Protein AF-A0A7R8WLL2-F1 (afdb_monomer)

pLDDT: mean 97.94, std 2.24, range [78.56, 98.88]

Radius of gyration: 14.66 Å; Cα contacts (8 Å, |Δi|>4): 89; chains: 1; bounding box: 32×27×41 Å

Sequence (102 aa):
MKFGTWRNLWIALAEAERELGLPISQEQIEELKSQKDNLNLEKAAEYEKKFRHDVMAHVHAYGDLAPSAKAIIHLGATSAFVGDNTDIIQMHQALGIIKRKL

Foldseek 3Di:
DQQLLLLVLQLVVLVVCVVVPDPRDPLLSVQSVVCSPVQPVVQLVVVCVVVVDNSVSSLVSSCVSRVVNSVSRQPPHDPCSSVVVSVVVVVVVVVVVVVVVD

Solvent-accessible surface area (backbone atoms only — not comparable to full-atom values): 5708 Å² total; per-residue (Å²): 114,70,70,50,43,35,42,52,51,42,49,52,48,48,53,50,42,31,75,74,67,46,100,56,56,69,66,31,54,49,42,46,61,76,40,43,86,69,67,56,64,69,54,21,51,56,34,20,72,71,67,75,34,62,64,62,9,46,51,52,37,48,22,72,74,20,67,85,26,39,85,55,63,60,61,97,60,56,68,58,64,46,50,52,53,43,50,52,52,50,50,54,54,50,51,57,53,51,63,75,73,108

Mean predicted aligned error: 2.16 Å

Structure (mmCIF, N/CA/C/O backbone):
data_AF-A0A7R8WLL2-F1
#
_entry.id   AF-A0A7R8WLL2-F1
#
loop_
_atom_site.group_PDB
_atom_site.id
_atom_site.type_symbol
_atom_site.label_atom_id
_atom_site.label_alt_id
_atom_site.label_comp_id
_atom_site.label_asym_id
_atom_site.label_entity_id
_atom_site.label_seq_id
_atom_site.pdbx_PDB_ins_code
_atom_site.Cartn_x
_atom_site.Cartn_y
_atom_site.Cartn_z
_atom_site.occupancy
_atom_site.B_iso_or_equiv
_atom_site.auth_seq_id
_atom_site.auth_comp_id
_atom_site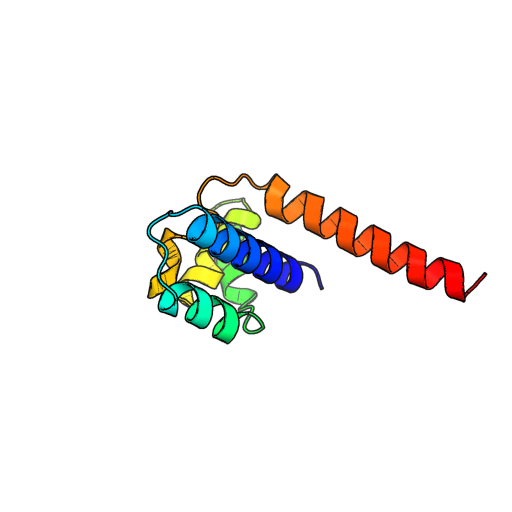.auth_asym_id
_atom_site.auth_atom_id
_atom_site.pdbx_PDB_model_num
ATOM 1 N N . MET A 1 1 ? 3.955 3.187 -11.500 1.00 78.56 1 MET A N 1
ATOM 2 C CA . MET A 1 1 ? 3.994 1.710 -11.614 1.00 78.56 1 MET A CA 1
ATOM 3 C C . MET A 1 1 ? 4.090 1.024 -10.252 1.00 78.56 1 MET A C 1
ATOM 5 O O . MET A 1 1 ? 3.085 0.454 -9.880 1.00 78.56 1 MET A O 1
ATOM 9 N N . LYS A 1 2 ? 5.181 1.111 -9.464 1.00 94.75 2 LYS A N 1
ATOM 10 C CA . LYS A 1 2 ? 5.287 0.417 -8.148 1.00 94.75 2 LYS A CA 1
ATOM 11 C C . LYS A 1 2 ? 4.289 0.914 -7.085 1.00 94.75 2 LYS A C 1
ATOM 13 O O . LYS A 1 2 ? 3.376 0.192 -6.710 1.00 94.75 2 LYS A O 1
ATOM 18 N N . PHE A 1 3 ? 4.413 2.166 -6.640 1.00 97.19 3 PHE A N 1
ATOM 19 C CA . PHE A 1 3 ? 3.625 2.677 -5.503 1.00 97.19 3 PHE A CA 1
ATOM 20 C C . PHE A 1 3 ? 2.127 2.852 -5.796 1.00 97.19 3 PHE A C 1
ATOM 22 O O . PHE A 1 3 ? 1.307 2.764 -4.889 1.00 97.19 3 PHE A O 1
ATOM 29 N N . GLY A 1 4 ? 1.753 3.026 -7.068 1.00 96.88 4 GLY A N 1
ATOM 30 C CA . GLY A 1 4 ? 0.348 2.952 -7.482 1.00 96.88 4 GLY A CA 1
ATOM 31 C C . GLY A 1 4 ? -0.235 1.546 -7.291 1.00 96.88 4 GLY A C 1
ATOM 32 O O . GLY A 1 4 ? -1.361 1.407 -6.823 1.00 96.88 4 GLY A O 1
ATOM 33 N N . THR A 1 5 ? 0.546 0.496 -7.573 1.00 98.31 5 THR A N 1
ATOM 34 C CA . THR A 1 5 ? 0.148 -0.890 -7.284 1.00 98.31 5 THR A CA 1
ATOM 35 C C . THR A 1 5 ? 0.060 -1.150 -5.783 1.00 98.31 5 THR A C 1
ATOM 37 O O . THR A 1 5 ? -0.887 -1.797 -5.356 1.00 98.31 5 THR A O 1
ATOM 40 N N . TRP A 1 6 ? 0.951 -0.582 -4.962 1.00 98.62 6 TRP A N 1
ATOM 41 C CA . TRP A 1 6 ? 0.843 -0.688 -3.497 1.00 98.62 6 TRP A CA 1
ATOM 42 C C . TRP A 1 6 ? -0.492 -0.146 -2.986 1.00 98.62 6 TRP A C 1
ATOM 44 O O . TRP A 1 6 ? -1.170 -0.802 -2.203 1.00 98.62 6 TRP A O 1
ATOM 54 N N . ARG A 1 7 ? -0.918 1.015 -3.496 1.00 98.44 7 ARG A N 1
ATOM 55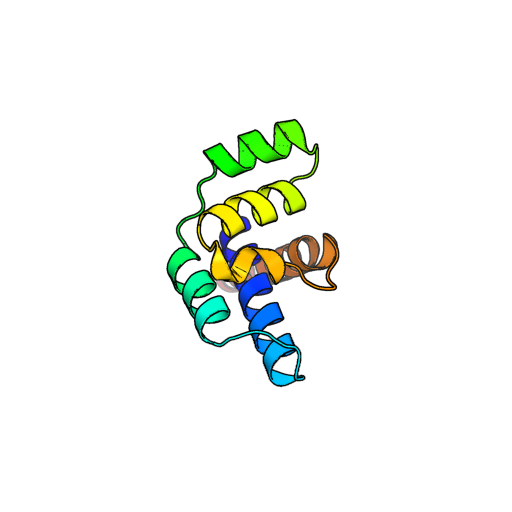 C CA . ARG A 1 7 ? -2.219 1.596 -3.145 1.00 98.44 7 ARG A CA 1
ATOM 56 C C . ARG A 1 7 ? -3.394 0.762 -3.638 1.00 98.44 7 ARG A C 1
ATOM 58 O O . ARG A 1 7 ? -4.343 0.593 -2.885 1.00 98.44 7 ARG A O 1
ATOM 65 N N . ASN A 1 8 ? -3.307 0.167 -4.831 1.00 98.56 8 ASN A N 1
ATOM 66 C CA . ASN A 1 8 ? -4.303 -0.817 -5.276 1.00 98.56 8 ASN A CA 1
ATOM 67 C C . ASN A 1 8 ? -4.416 -1.999 -4.311 1.00 98.56 8 ASN A C 1
ATOM 69 O O . ASN A 1 8 ? -5.523 -2.401 -3.978 1.00 98.56 8 ASN A O 1
ATOM 73 N N . LEU A 1 9 ? -3.281 -2.540 -3.864 1.00 98.81 9 LEU A N 1
ATOM 74 C CA . LEU A 1 9 ? -3.247 -3.677 -2.947 1.00 98.81 9 LEU A CA 1
ATOM 75 C C . LEU A 1 9 ? -3.809 -3.312 -1.570 1.00 98.81 9 LEU A C 1
ATOM 77 O O . LEU A 1 9 ? -4.573 -4.090 -1.014 1.00 98.81 9 LEU A O 1
ATOM 81 N N . TRP A 1 10 ? -3.498 -2.129 -1.032 1.00 98.81 10 TRP A N 1
ATOM 82 C CA . TRP A 1 10 ? -4.094 -1.666 0.227 1.00 98.81 10 TRP A CA 1
ATOM 83 C C . TRP A 1 10 ? -5.597 -1.401 0.123 1.00 98.81 10 TRP A C 1
ATOM 85 O O . TRP A 1 10 ? -6.318 -1.718 1.062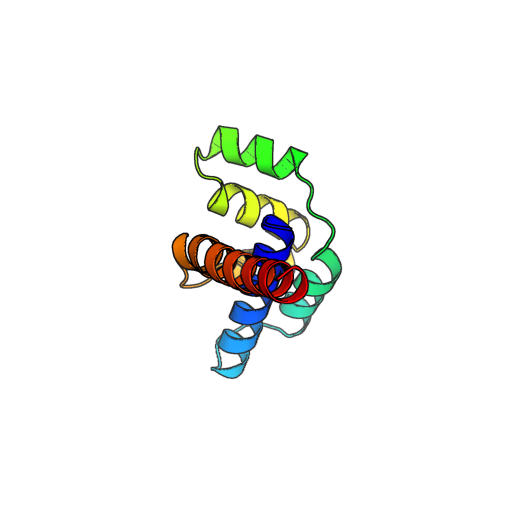 1.00 98.81 10 TRP A O 1
ATOM 95 N N . ILE A 1 11 ? -6.079 -0.861 -1.001 1.00 98.88 11 ILE A N 1
ATOM 96 C CA . ILE A 1 11 ? -7.522 -0.715 -1.248 1.00 98.88 11 ILE A CA 1
ATOM 97 C C . ILE A 1 11 ? -8.184 -2.095 -1.292 1.00 98.88 11 ILE A C 1
ATOM 99 O O . ILE A 1 11 ? -9.163 -2.310 -0.588 1.00 98.88 11 ILE A O 1
ATOM 103 N N . ALA A 1 12 ? -7.616 -3.039 -2.051 1.00 98.88 12 ALA A N 1
ATOM 104 C CA . ALA A 1 12 ? -8.142 -4.400 -2.151 1.00 98.88 12 ALA A CA 1
ATOM 105 C C . ALA A 1 12 ? -8.140 -5.127 -0.795 1.00 98.88 12 ALA A C 1
ATOM 107 O O . ALA A 1 12 ? -9.084 -5.848 -0.485 1.00 98.88 12 ALA A O 1
ATOM 108 N N . LEU A 1 13 ? -7.107 -4.911 0.028 1.00 98.88 13 LEU A N 1
ATOM 109 C CA . LEU A 1 13 ? -7.049 -5.420 1.398 1.00 98.88 13 LEU A CA 1
ATOM 110 C C . LEU A 1 13 ? -8.200 -4.859 2.237 1.00 98.88 13 LEU A C 1
ATOM 112 O O . LEU A 1 13 ? -8.961 -5.636 2.796 1.00 98.88 13 LEU A O 1
ATOM 116 N N . ALA A 1 14 ? -8.370 -3.534 2.261 1.00 98.88 14 ALA A N 1
ATOM 117 C CA . ALA A 1 14 ? -9.430 -2.886 3.030 1.00 98.88 14 ALA A CA 1
ATOM 118 C C . ALA A 1 14 ? -10.840 -3.308 2.572 1.00 98.88 14 ALA A C 1
ATOM 120 O O . ALA A 1 14 ? -11.733 -3.496 3.397 1.00 98.88 14 ALA A O 1
ATOM 121 N N . GLU A 1 15 ? -11.047 -3.480 1.262 1.00 98.88 15 GLU A N 1
ATOM 122 C CA . GLU A 1 15 ? -12.299 -3.995 0.696 1.00 98.88 15 GLU A CA 1
ATOM 123 C C . GLU A 1 15 ? -12.585 -5.428 1.160 1.00 98.88 15 GLU A C 1
ATOM 125 O O . GLU A 1 15 ? -13.688 -5.699 1.638 1.00 98.88 15 GLU A O 1
ATOM 130 N N . ALA A 1 16 ? -11.593 -6.319 1.083 1.00 98.88 16 ALA A N 1
ATOM 131 C CA . ALA A 1 16 ? -11.730 -7.710 1.511 1.00 98.88 16 ALA A CA 1
ATOM 132 C C . ALA A 1 16 ? -11.926 -7.834 3.031 1.00 98.88 16 ALA A C 1
ATOM 134 O O . ALA A 1 16 ? -12.780 -8.581 3.499 1.00 98.88 16 ALA A O 1
ATOM 135 N N . GLU A 1 17 ? -11.172 -7.074 3.822 1.00 98.88 17 GLU A N 1
ATOM 136 C CA . GLU A 1 17 ? -11.306 -7.028 5.278 1.00 98.88 17 GLU A CA 1
ATOM 137 C C . GLU A 1 17 ? -12.700 -6.555 5.708 1.00 98.88 17 GLU A C 1
ATOM 139 O O . GLU A 1 17 ? -13.299 -7.134 6.618 1.00 98.88 17 GLU A O 1
ATOM 144 N N . ARG A 1 18 ? -13.253 -5.548 5.020 1.00 98.69 18 ARG A N 1
ATOM 145 C CA . ARG A 1 18 ? -14.635 -5.105 5.228 1.00 98.69 18 ARG A CA 1
ATOM 146 C C . ARG A 1 18 ? -15.647 -6.188 4.861 1.00 98.69 18 ARG A C 1
ATOM 148 O O . ARG A 1 18 ? -16.594 -6.395 5.616 1.00 98.69 18 ARG A O 1
ATOM 155 N N . GLU A 1 19 ? -15.472 -6.862 3.723 1.00 98.75 19 GLU A N 1
ATOM 156 C CA . GLU A 1 19 ? -16.337 -7.977 3.302 1.00 98.75 19 GLU A CA 1
ATOM 157 C C . GLU A 1 19 ? -16.353 -9.103 4.350 1.00 98.75 19 GLU A C 1
ATOM 159 O O . GLU A 1 19 ? -17.399 -9.692 4.620 1.00 98.75 19 GLU A O 1
ATOM 164 N N . LEU A 1 20 ? -15.218 -9.334 5.014 1.00 98.69 20 LEU A N 1
ATOM 165 C CA . LEU A 1 20 ? -15.063 -10.300 6.104 1.00 98.69 20 LEU A CA 1
ATOM 166 C C . LEU A 1 20 ? -15.541 -9.787 7.478 1.00 98.69 20 LEU A C 1
ATOM 168 O O . LEU A 1 20 ? -15.468 -10.523 8.463 1.00 98.69 20 LEU A O 1
ATOM 172 N N . GLY A 1 21 ? -16.059 -8.557 7.561 1.00 98.44 21 GLY A N 1
ATOM 173 C CA . GLY A 1 21 ? -16.707 -8.010 8.755 1.00 98.44 21 GLY A CA 1
ATOM 174 C C . GLY A 1 21 ? -15.811 -7.194 9.690 1.00 98.44 21 GLY A C 1
ATOM 175 O O . GLY A 1 21 ? -16.240 -6.883 10.804 1.00 98.44 21 GLY A O 1
ATOM 176 N N . LEU A 1 22 ? -14.592 -6.819 9.279 1.00 98.62 22 LEU A N 1
ATOM 177 C CA . LEU A 1 22 ? -13.793 -5.857 10.044 1.00 98.62 22 LEU A CA 1
ATOM 178 C C . LEU A 1 22 ? -14.430 -4.454 10.004 1.00 98.62 22 LEU A C 1
ATOM 180 O O . LEU A 1 22 ? -15.100 -4.110 9.027 1.00 98.62 22 LEU A O 1
ATOM 184 N N . PRO A 1 23 ? -14.241 -3.629 11.056 1.00 98.19 23 PRO A N 1
ATOM 185 C CA . PRO A 1 23 ? -14.879 -2.318 11.195 1.00 98.19 23 PRO A CA 1
ATOM 186 C C . PRO A 1 23 ? -14.224 -1.263 10.289 1.00 98.19 23 PRO A C 1
ATOM 188 O O . PRO A 1 23 ? -13.608 -0.307 10.754 1.00 98.19 23 PRO A O 1
ATOM 191 N N . ILE A 1 24 ? -14.363 -1.455 8.981 1.00 98.75 24 ILE A N 1
ATOM 192 C CA . ILE A 1 24 ? -13.884 -0.575 7.920 1.00 98.75 24 ILE A CA 1
ATOM 193 C C . ILE A 1 24 ? -15.103 0.048 7.245 1.00 98.75 24 ILE A C 1
ATOM 195 O O . ILE A 1 24 ? -15.988 -0.656 6.752 1.00 98.75 24 ILE A O 1
ATOM 199 N N . SER A 1 25 ? -15.169 1.376 7.228 1.00 98.62 25 SER A N 1
ATOM 200 C CA . SER A 1 25 ? -16.294 2.091 6.631 1.00 98.62 25 SER A CA 1
ATOM 201 C C . SER A 1 25 ? -16.147 2.203 5.109 1.00 98.62 25 SER A C 1
ATOM 203 O O . SER A 1 25 ? -15.044 2.145 4.557 1.00 98.62 25 SER A O 1
ATOM 205 N N . GLN A 1 26 ? -17.269 2.377 4.403 1.00 98.50 26 GLN A N 1
ATOM 206 C CA . GLN A 1 26 ? -17.233 2.628 2.959 1.00 98.50 26 GLN A CA 1
ATOM 207 C C . GLN A 1 26 ? -16.512 3.947 2.658 1.00 98.50 26 GLN A C 1
ATOM 209 O O . GLN A 1 26 ? -15.767 4.029 1.687 1.00 98.50 26 GLN A O 1
ATOM 214 N N . GLU A 1 27 ? -16.702 4.959 3.502 1.00 98.56 27 GLU A N 1
ATOM 215 C CA . GLU A 1 27 ? -16.096 6.283 3.364 1.00 98.56 27 GLU A CA 1
ATOM 216 C C . GLU A 1 27 ? -14.568 6.211 3.433 1.00 98.56 27 GLU A C 1
ATOM 218 O O . GLU A 1 27 ? -13.902 6.847 2.621 1.00 98.56 27 GLU A O 1
ATOM 223 N N . GLN A 1 28 ? -14.009 5.386 4.328 1.00 98.75 28 GLN A N 1
ATOM 224 C CA . GLN A 1 28 ? -12.561 5.162 4.397 1.00 98.75 28 GLN A CA 1
ATOM 225 C C . GLN A 1 28 ? -12.025 4.569 3.085 1.00 98.75 28 GLN A C 1
ATOM 227 O O . GLN A 1 28 ? -11.022 5.041 2.551 1.00 98.75 28 GLN A O 1
ATOM 232 N N . ILE A 1 29 ? -12.708 3.563 2.529 1.00 98.81 29 ILE A N 1
ATOM 233 C CA . ILE A 1 29 ? -12.315 2.934 1.257 1.00 98.81 29 ILE A CA 1
ATOM 234 C C . ILE A 1 29 ? -12.414 3.932 0.093 1.00 98.81 29 ILE A C 1
ATOM 236 O O . ILE A 1 29 ? -11.512 3.993 -0.745 1.00 98.81 29 ILE A O 1
ATOM 240 N N . GLU A 1 30 ? -13.481 4.729 0.033 1.00 98.75 30 GLU A N 1
ATOM 241 C CA . GLU A 1 30 ? -13.651 5.733 -1.022 1.00 98.75 30 GLU A CA 1
ATOM 242 C C . GLU A 1 30 ? -12.624 6.868 -0.911 1.00 98.75 30 GLU A C 1
AT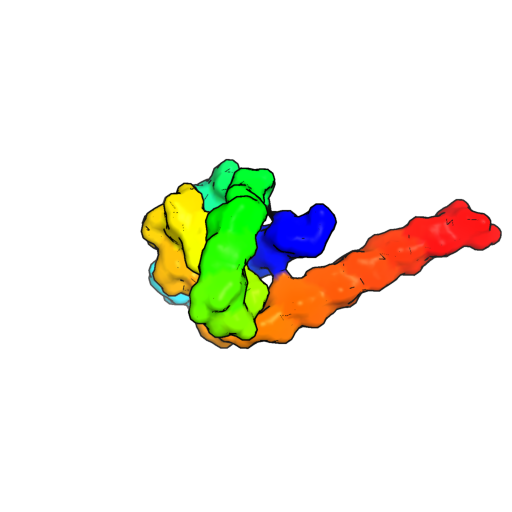OM 244 O O . GLU A 1 30 ? -12.093 7.318 -1.929 1.00 98.75 30 GLU A O 1
ATOM 249 N N . GLU A 1 31 ? -12.252 7.279 0.305 1.00 98.62 31 GLU A N 1
ATOM 250 C CA . GLU A 1 31 ? -11.165 8.237 0.519 1.00 98.62 31 GLU 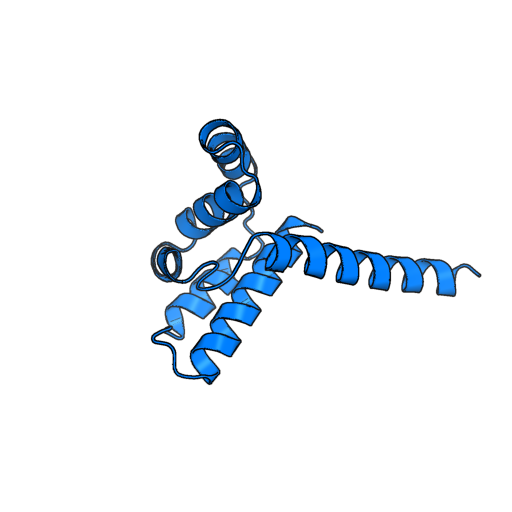A CA 1
ATOM 251 C C . GLU A 1 31 ? -9.837 7.692 -0.028 1.00 98.62 31 GLU A C 1
ATOM 253 O O . GLU A 1 31 ? -9.170 8.381 -0.808 1.00 98.62 31 GLU A O 1
ATOM 258 N N . LEU A 1 32 ? -9.493 6.431 0.279 1.00 98.62 32 LEU A N 1
ATOM 259 C CA . LEU A 1 32 ? -8.315 5.768 -0.290 1.00 98.62 32 LEU A CA 1
ATOM 260 C C . LEU A 1 32 ? -8.360 5.792 -1.824 1.00 98.62 32 LEU A C 1
ATOM 262 O O . LEU A 1 32 ? -7.407 6.254 -2.460 1.00 98.62 32 LEU A O 1
ATOM 266 N N . LYS A 1 33 ? -9.468 5.356 -2.435 1.00 98.62 33 LYS A N 1
ATOM 267 C CA . LYS A 1 33 ? -9.629 5.346 -3.898 1.00 98.62 33 LYS A CA 1
ATOM 268 C C . LYS A 1 33 ? -9.454 6.733 -4.511 1.00 98.62 33 LYS A C 1
ATOM 270 O O . LYS A 1 33 ? -8.723 6.858 -5.493 1.00 98.62 33 LYS A O 1
ATOM 275 N N . SER A 1 34 ? -10.053 7.764 -3.913 1.00 98.31 34 SER A N 1
ATOM 276 C CA . SER A 1 34 ? -9.968 9.148 -4.402 1.00 98.31 34 SER A CA 1
ATOM 277 C C . SER A 1 34 ? -8.532 9.680 -4.436 1.00 98.31 34 SER A C 1
ATOM 279 O O . SER A 1 34 ? -8.168 10.448 -5.323 1.00 98.31 34 SER A O 1
ATOM 281 N N . GLN A 1 35 ? -7.695 9.233 -3.496 1.00 97.88 35 GLN A N 1
ATOM 282 C CA . GLN A 1 35 ? -6.310 9.671 -3.364 1.00 97.88 35 GLN A CA 1
ATOM 283 C C . GLN A 1 35 ? -5.314 8.709 -4.003 1.00 97.88 35 GLN A C 1
ATOM 285 O O . GLN A 1 35 ? -4.118 8.988 -3.976 1.00 97.88 35 GLN A O 1
ATOM 290 N N . LYS A 1 36 ? -5.757 7.588 -4.583 1.00 96.50 36 LYS A N 1
ATOM 291 C CA . LYS A 1 36 ? -4.893 6.509 -5.084 1.00 96.50 36 LYS A CA 1
ATOM 292 C C . LYS A 1 36 ? -3.749 7.013 -5.966 1.00 96.50 36 LYS A C 1
ATOM 294 O O . LYS A 1 36 ? -2.607 6.615 -5.742 1.00 96.50 36 LYS A O 1
ATOM 299 N N . ASP A 1 37 ? -4.016 7.926 -6.895 1.00 95.81 37 ASP A N 1
ATOM 300 C CA . ASP A 1 37 ? -3.005 8.419 -7.841 1.00 95.81 37 ASP A CA 1
ATOM 301 C C . ASP A 1 37 ? -2.202 9.630 -7.320 1.00 95.81 37 ASP A C 1
ATOM 303 O O . ASP A 1 37 ? -1.177 10.000 -7.895 1.00 95.81 37 ASP A O 1
ATOM 307 N N . ASN A 1 38 ? -2.593 10.212 -6.181 1.00 96.12 38 ASN A N 1
ATOM 308 C CA . ASN A 1 38 ? -1.890 11.325 -5.541 1.00 96.12 38 ASN A CA 1
ATOM 309 C C . ASN A 1 38 ? -0.724 10.823 -4.666 1.00 96.12 38 ASN A C 1
ATOM 311 O O . ASN A 1 38 ? -0.866 10.669 -3.457 1.00 96.12 38 ASN A O 1
ATOM 315 N N . LEU A 1 39 ? 0.422 10.467 -5.252 1.00 92.06 39 LEU A N 1
ATOM 316 C CA . LEU A 1 39 ? 1.458 9.709 -4.527 1.00 92.06 39 LEU A CA 1
ATOM 317 C C . LEU A 1 39 ? 2.262 10.492 -3.469 1.00 92.06 39 LEU A C 1
ATOM 319 O O . LEU A 1 39 ? 2.780 9.851 -2.559 1.00 92.06 39 LEU A O 1
ATOM 323 N N . ASN A 1 40 ? 2.386 11.820 -3.588 1.00 93.88 40 ASN A N 1
ATOM 324 C CA . ASN A 1 40 ? 3.276 12.680 -2.784 1.00 93.88 40 ASN A CA 1
ATOM 325 C C . ASN A 1 40 ? 4.632 12.018 -2.425 1.00 93.88 40 ASN A C 1
ATOM 327 O O . ASN A 1 40 ? 4.909 11.667 -1.275 1.00 93.88 40 ASN A O 1
ATOM 331 N N . LEU A 1 41 ? 5.478 11.819 -3.442 1.00 96.19 41 LEU A N 1
ATOM 332 C CA . LEU A 1 41 ? 6.758 11.112 -3.295 1.00 96.19 41 LEU A CA 1
ATOM 333 C C . LEU A 1 41 ? 7.776 11.869 -2.433 1.00 96.19 41 LEU A C 1
ATOM 335 O O . LEU A 1 41 ? 8.610 11.237 -1.792 1.00 96.19 41 LEU A O 1
ATOM 339 N N . GLU A 1 42 ? 7.692 13.199 -2.379 1.00 97.88 42 GLU A N 1
ATOM 340 C CA . GLU A 1 42 ? 8.521 14.012 -1.485 1.00 97.88 42 GLU A CA 1
ATOM 341 C C . GLU A 1 42 ? 8.234 13.653 -0.026 1.00 97.88 42 GLU A C 1
ATOM 343 O O . GLU A 1 42 ? 9.155 13.372 0.744 1.00 97.88 42 GLU A O 1
ATOM 348 N N . LYS A 1 43 ? 6.948 13.538 0.333 1.00 97.94 43 LYS A N 1
ATOM 349 C CA . LYS A 1 43 ? 6.549 13.142 1.683 1.00 97.94 43 LYS A CA 1
ATOM 350 C C . LYS A 1 43 ? 6.959 11.713 2.024 1.00 97.94 43 LYS A C 1
ATOM 352 O O . LYS A 1 43 ? 7.409 11.449 3.140 1.00 97.94 43 LYS A O 1
ATOM 357 N N . ALA A 1 44 ? 6.847 10.798 1.062 1.00 98.19 44 ALA A N 1
ATOM 358 C CA . ALA A 1 44 ? 7.341 9.437 1.229 1.00 98.19 44 ALA A CA 1
ATOM 359 C C . ALA A 1 44 ? 8.861 9.418 1.477 1.00 98.19 44 ALA A C 1
ATOM 361 O O . ALA A 1 44 ? 9.306 8.763 2.412 1.00 98.19 44 ALA A O 1
ATOM 362 N N . ALA A 1 45 ? 9.654 10.197 0.737 1.00 98.44 45 ALA A N 1
ATOM 363 C CA . ALA A 1 45 ? 11.102 10.274 0.938 1.00 98.44 45 ALA A CA 1
ATOM 364 C C . ALA A 1 45 ? 11.486 10.856 2.316 1.00 98.44 45 ALA A C 1
ATOM 366 O O . ALA A 1 45 ? 12.407 10.356 2.971 1.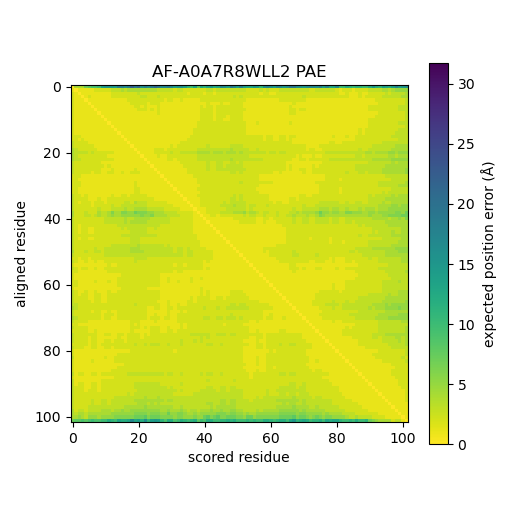00 98.44 45 ALA A O 1
ATOM 367 N N . GLU A 1 46 ? 10.766 11.878 2.798 1.00 98.62 46 GLU A N 1
ATOM 368 C CA . GLU A 1 46 ? 10.932 12.399 4.164 1.00 98.62 46 GLU A CA 1
ATOM 369 C C . GLU A 1 46 ? 10.707 11.303 5.212 1.00 98.62 46 GLU A C 1
ATOM 371 O O . GLU A 1 46 ? 11.518 11.120 6.130 1.00 98.62 46 GLU A O 1
ATOM 376 N N . TYR A 1 47 ? 9.610 10.558 5.072 1.00 98.62 47 TYR A N 1
ATOM 377 C CA . TYR A 1 47 ? 9.281 9.481 5.990 1.00 98.62 47 TYR A CA 1
ATOM 378 C C . TYR A 1 47 ? 10.243 8.305 5.886 1.00 98.62 47 TYR A C 1
ATOM 380 O O . TYR A 1 47 ? 10.617 7.747 6.913 1.00 98.62 47 TYR A O 1
ATOM 388 N N . GLU A 1 48 ? 10.715 7.957 4.695 1.00 98.62 48 GLU A N 1
ATOM 389 C CA . GLU A 1 48 ? 11.682 6.880 4.508 1.00 98.62 48 GLU A CA 1
ATOM 390 C C . GLU A 1 48 ? 13.011 7.221 5.181 1.00 98.62 48 GLU A C 1
ATOM 392 O O . GLU A 1 48 ? 13.580 6.393 5.894 1.00 98.62 48 GLU A O 1
ATOM 397 N N . LYS A 1 49 ? 13.468 8.476 5.077 1.00 98.62 49 LYS A N 1
ATOM 398 C CA . LYS A 1 49 ? 14.651 8.950 5.809 1.00 98.62 49 LYS A CA 1
ATOM 399 C C . LYS A 1 49 ? 14.474 8.836 7.326 1.00 98.62 49 LYS A C 1
ATOM 401 O O . LYS A 1 49 ? 15.442 8.531 8.026 1.00 98.62 49 LYS A O 1
ATOM 406 N N . LYS A 1 50 ? 13.262 9.083 7.833 1.00 98.38 50 LYS A N 1
ATOM 407 C CA . LYS A 1 50 ? 12.929 9.002 9.262 1.00 98.38 50 LYS A CA 1
ATOM 408 C C . LYS A 1 50 ? 12.826 7.558 9.756 1.00 98.38 50 LYS A C 1
ATOM 410 O O . LYS A 1 50 ? 13.430 7.222 10.768 1.00 98.38 50 LYS A O 1
ATOM 415 N N . PHE A 1 51 ? 12.051 6.727 9.069 1.00 98.06 51 PHE A N 1
ATOM 416 C CA . PHE A 1 51 ? 11.708 5.372 9.503 1.00 98.06 51 PHE A CA 1
ATOM 417 C C . PHE A 1 51 ? 12.717 4.321 9.054 1.00 98.06 51 PHE A C 1
ATOM 419 O O . PHE A 1 51 ? 12.730 3.228 9.607 1.00 98.06 51 PHE A O 1
ATOM 426 N N . ARG A 1 52 ? 13.551 4.643 8.057 1.00 98.38 52 ARG A N 1
ATOM 427 C CA . ARG A 1 52 ? 14.459 3.699 7.388 1.00 98.38 52 ARG A CA 1
ATOM 428 C C . ARG A 1 52 ? 13.716 2.483 6.824 1.00 98.38 52 ARG A C 1
ATOM 430 O O . ARG A 1 52 ? 14.253 1.383 6.800 1.00 98.38 52 ARG A O 1
ATOM 437 N N . HIS A 1 53 ? 12.473 2.704 6.394 1.00 98.50 53 HIS A N 1
ATOM 438 C CA . HIS A 1 53 ? 11.574 1.676 5.888 1.00 98.50 53 HIS A CA 1
ATOM 439 C C . HIS A 1 53 ? 10.601 2.282 4.866 1.00 98.50 53 HIS A C 1
ATOM 441 O O . HIS A 1 53 ? 9.752 3.103 5.218 1.00 98.50 53 HIS A O 1
ATOM 447 N N . ASP A 1 54 ? 10.699 1.847 3.610 1.00 98.25 54 ASP A N 1
ATOM 448 C CA . ASP A 1 54 ? 9.933 2.376 2.473 1.00 98.25 54 ASP A CA 1
ATOM 449 C C . ASP A 1 54 ? 8.426 2.081 2.572 1.00 98.25 54 ASP A C 1
ATOM 451 O O . ASP A 1 54 ? 7.608 2.984 2.404 1.00 98.25 54 ASP A O 1
ATOM 455 N N . VAL A 1 55 ? 8.028 0.852 2.922 1.00 98.50 55 VAL A N 1
ATOM 456 C CA . VAL A 1 55 ? 6.610 0.500 3.128 1.00 98.50 55 VAL A CA 1
ATOM 457 C C . VAL A 1 55 ? 5.974 1.401 4.176 1.00 98.50 55 VAL A C 1
ATOM 459 O O . VAL A 1 55 ? 4.969 2.047 3.886 1.00 98.50 55 VAL A O 1
ATOM 462 N N . MET A 1 56 ? 6.584 1.520 5.358 1.00 98.31 56 MET A N 1
ATOM 463 C CA . MET A 1 56 ? 6.049 2.391 6.407 1.00 98.31 56 MET A CA 1
ATOM 464 C C . MET A 1 56 ? 6.015 3.854 5.969 1.00 98.31 56 MET A C 1
ATOM 466 O O . MET A 1 56 ? 5.054 4.562 6.261 1.00 98.31 56 MET A O 1
ATOM 470 N N . ALA A 1 57 ? 7.010 4.306 5.208 1.00 98.50 57 ALA A N 1
ATOM 471 C CA . ALA A 1 57 ? 7.000 5.650 4.658 1.00 98.50 57 ALA A CA 1
ATOM 472 C C . ALA A 1 57 ? 5.799 5.910 3.743 1.00 98.50 57 ALA A C 1
ATOM 474 O O . ALA A 1 57 ? 5.132 6.937 3.875 1.00 98.50 57 ALA A O 1
ATOM 475 N N . HIS A 1 58 ? 5.477 4.955 2.871 1.00 98.44 58 HIS A N 1
ATOM 476 C CA . HIS A 1 58 ? 4.323 5.044 1.985 1.00 98.44 58 HIS A CA 1
ATOM 477 C C . HIS A 1 58 ? 2.981 4.862 2.707 1.00 98.44 58 HIS A C 1
ATOM 479 O O . HIS A 1 58 ? 2.018 5.520 2.316 1.00 98.44 58 HIS A O 1
ATOM 485 N N . VAL A 1 59 ? 2.911 4.056 3.775 1.00 98.50 59 VAL A N 1
ATOM 486 C CA . VAL A 1 59 ? 1.728 3.974 4.655 1.00 98.50 59 VAL A CA 1
ATOM 487 C C . VAL A 1 59 ? 1.436 5.345 5.265 1.00 98.50 59 VAL A C 1
ATOM 489 O O . VAL A 1 59 ? 0.316 5.845 5.164 1.00 98.50 59 VAL A O 1
ATOM 492 N N . HIS A 1 60 ? 2.452 5.998 5.837 1.00 98.50 60 HIS A N 1
ATOM 493 C CA . HIS A 1 60 ? 2.295 7.318 6.445 1.00 98.50 60 HIS A CA 1
ATOM 494 C C . HIS A 1 60 ? 1.978 8.407 5.414 1.00 98.50 60 HIS A C 1
ATOM 496 O O . HIS A 1 60 ? 1.031 9.163 5.615 1.00 98.50 60 HIS A O 1
ATOM 502 N N . ALA A 1 61 ? 2.704 8.454 4.294 1.00 98.38 61 ALA A N 1
ATOM 503 C CA . ALA A 1 61 ? 2.460 9.436 3.238 1.00 98.38 61 ALA A CA 1
ATOM 504 C C . ALA A 1 61 ? 1.057 9.302 2.624 1.00 98.38 61 ALA A C 1
ATOM 506 O O . ALA A 1 61 ? 0.433 10.304 2.287 1.00 98.38 61 ALA A O 1
ATOM 507 N N . TYR A 1 62 ? 0.539 8.077 2.484 1.00 98.44 62 TYR A N 1
ATOM 508 C CA . TYR A 1 62 ? -0.818 7.863 1.988 1.00 98.44 62 TYR A CA 1
ATOM 509 C C . TYR A 1 62 ? -1.877 8.206 3.040 1.00 98.44 62 TYR A C 1
ATOM 511 O O . TYR A 1 62 ? -2.859 8.868 2.720 1.00 98.44 62 TYR A O 1
ATOM 519 N N . GLY A 1 63 ? -1.645 7.838 4.302 1.00 98.38 63 GLY A N 1
ATOM 520 C CA . GLY A 1 63 ? -2.533 8.185 5.411 1.00 98.38 63 GLY A CA 1
ATOM 521 C C . GLY A 1 63 ? -2.635 9.687 5.687 1.00 98.38 63 GLY A C 1
ATOM 522 O O . GLY A 1 63 ? -3.638 10.132 6.230 1.00 98.38 63 GLY A O 1
ATOM 523 N N . ASP A 1 64 ? -1.640 10.488 5.303 1.00 98.31 64 ASP A N 1
ATOM 524 C CA . ASP A 1 64 ? -1.739 11.952 5.371 1.00 98.31 64 ASP A CA 1
ATOM 525 C C . ASP A 1 64 ? -2.701 12.530 4.319 1.00 98.31 64 ASP A C 1
ATOM 527 O O . ASP A 1 64 ? -3.276 13.595 4.532 1.00 98.31 64 ASP A O 1
ATOM 531 N N . LEU A 1 65 ? -2.895 11.827 3.199 1.00 98.06 65 LEU A N 1
ATOM 532 C CA . LEU A 1 65 ? -3.854 12.193 2.152 1.00 98.06 65 LEU A CA 1
ATOM 533 C C . LEU A 1 65 ? -5.247 11.613 2.406 1.00 98.06 65 LEU A C 1
ATOM 535 O O . LEU A 1 65 ? -6.225 12.189 1.941 1.00 98.06 65 LEU A O 1
ATOM 539 N N . ALA A 1 66 ? -5.328 10.506 3.148 1.00 97.81 66 ALA A N 1
ATOM 540 C CA . ALA A 1 66 ? -6.570 9.855 3.553 1.00 97.81 66 ALA A CA 1
ATOM 541 C C . ALA A 1 66 ? -6.674 9.757 5.092 1.00 97.81 66 ALA A C 1
ATOM 543 O O . ALA A 1 66 ? -6.499 8.668 5.658 1.00 97.81 66 ALA A O 1
ATOM 544 N N . PRO A 1 67 ? -6.905 10.883 5.801 1.00 97.88 67 PRO A N 1
ATOM 545 C CA . PRO A 1 67 ? -6.875 10.918 7.260 1.00 97.88 67 PRO A CA 1
ATOM 546 C C . PRO A 1 67 ? -7.895 9.992 7.924 1.00 97.88 67 PRO A C 1
ATOM 548 O O . PRO A 1 67 ? -7.591 9.430 8.978 1.00 97.88 67 PRO A O 1
ATOM 551 N N . SER A 1 68 ? -9.080 9.808 7.327 1.00 98.00 68 SER A N 1
ATOM 552 C CA . SER A 1 68 ? -10.112 8.929 7.892 1.00 98.0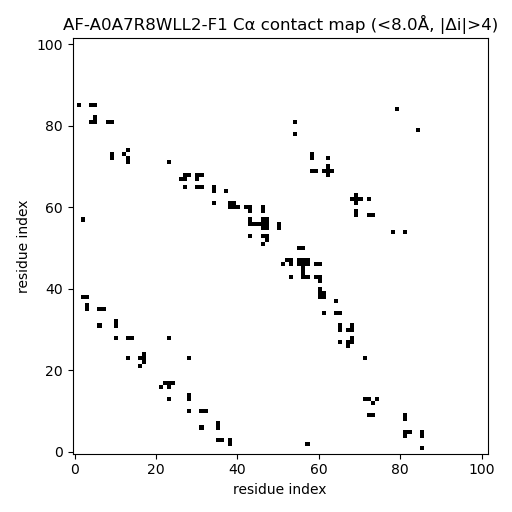0 68 SER A CA 1
ATOM 553 C C . SER A 1 68 ? -9.721 7.454 7.781 1.00 98.00 68 SER A C 1
ATOM 555 O O . SER A 1 68 ? -10.022 6.659 8.674 1.00 98.00 68 SER A O 1
ATOM 557 N N . ALA A 1 69 ? -8.993 7.090 6.722 1.00 98.25 69 ALA A N 1
ATOM 558 C CA . ALA A 1 69 ? -8.551 5.726 6.459 1.00 98.25 69 ALA A CA 1
ATOM 559 C C . ALA A 1 69 ? -7.180 5.385 7.065 1.00 98.25 69 ALA A C 1
ATOM 561 O O . ALA A 1 69 ? -6.779 4.225 7.066 1.00 98.25 69 ALA A O 1
ATOM 562 N N . LYS A 1 70 ? -6.443 6.357 7.614 1.00 98.06 70 LYS A N 1
ATOM 563 C CA . LYS A 1 70 ? -5.061 6.171 8.096 1.00 98.06 70 LYS A CA 1
ATOM 564 C C . LYS A 1 70 ? -4.862 4.956 9.011 1.00 98.06 70 LYS A C 1
ATOM 566 O O . LYS A 1 70 ? -3.837 4.291 8.910 1.00 98.06 70 LYS A O 1
ATOM 571 N N . ALA A 1 71 ? -5.825 4.668 9.886 1.00 98.00 71 ALA A N 1
ATOM 572 C CA . ALA A 1 71 ? -5.751 3.561 10.841 1.00 98.00 71 ALA A CA 1
ATOM 573 C C . ALA A 1 71 ? -5.963 2.167 10.220 1.00 98.00 71 ALA A C 1
ATOM 575 O O . ALA A 1 71 ? -5.604 1.175 10.847 1.00 98.00 71 ALA A O 1
ATOM 576 N N . ILE A 1 72 ? -6.542 2.089 9.018 1.00 98.69 72 ILE A N 1
ATOM 577 C CA . ILE A 1 72 ? -6.846 0.822 8.333 1.00 98.69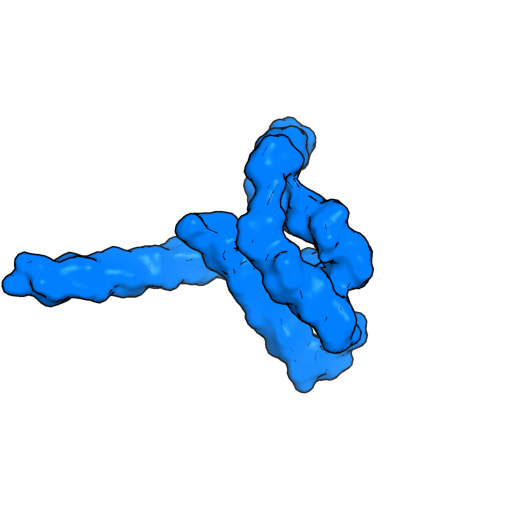 72 ILE A CA 1
ATOM 578 C C . ILE A 1 72 ? -5.852 0.507 7.206 1.00 98.69 72 ILE A C 1
ATOM 580 O O . ILE A 1 72 ? -5.845 -0.597 6.669 1.00 98.69 72 ILE A O 1
ATOM 584 N N . ILE A 1 73 ? -4.991 1.459 6.825 1.00 98.62 73 ILE A N 1
ATOM 585 C CA . ILE A 1 73 ? -3.967 1.211 5.807 1.00 98.62 73 ILE A CA 1
ATOM 586 C C . ILE A 1 73 ? -2.997 0.157 6.347 1.00 98.62 73 ILE A C 1
ATOM 588 O O . ILE A 1 73 ? -2.360 0.368 7.376 1.00 98.62 73 ILE A O 1
ATOM 592 N N . HIS A 1 74 ? -2.840 -0.943 5.602 1.00 98.62 74 HIS A N 1
ATOM 593 C CA . HIS A 1 74 ? -1.933 -2.050 5.932 1.00 98.62 74 HIS A CA 1
ATOM 594 C C . HIS A 1 74 ? -2.328 -2.865 7.177 1.00 98.62 74 HIS A C 1
ATOM 596 O O . HIS A 1 74 ? -1.482 -3.561 7.742 1.00 98.62 74 HIS A O 1
ATOM 602 N N . LEU A 1 75 ? -3.595 -2.795 7.599 1.00 98.62 75 LEU A N 1
ATOM 603 C CA . LEU A 1 75 ? -4.111 -3.551 8.737 1.00 98.62 75 LEU A CA 1
ATOM 604 C C . LEU A 1 75 ? -3.810 -5.053 8.579 1.00 98.62 75 LEU A C 1
ATOM 606 O O . LEU A 1 75 ? -3.991 -5.629 7.514 1.00 98.62 75 LEU A O 1
ATOM 610 N N . GLY A 1 76 ? -3.232 -5.666 9.616 1.00 98.31 76 GLY A N 1
ATOM 611 C CA . GLY A 1 76 ? -2.913 -7.102 9.644 1.00 98.31 76 GLY A CA 1
ATOM 612 C C . GLY A 1 76 ? -1.829 -7.592 8.668 1.00 98.31 76 GLY A C 1
ATOM 613 O O . GLY A 1 76 ? -1.418 -8.748 8.756 1.00 98.31 76 GLY A O 1
ATOM 614 N N . ALA A 1 77 ? -1.335 -6.745 7.764 1.00 98.56 77 ALA A N 1
ATOM 615 C CA . ALA A 1 77 ? -0.375 -7.115 6.732 1.00 98.56 77 ALA A CA 1
ATOM 616 C C . ALA A 1 77 ? 1.085 -6.853 7.152 1.00 98.56 77 ALA A C 1
ATOM 618 O O . ALA A 1 77 ? 1.380 -6.124 8.097 1.00 98.56 77 ALA A O 1
ATOM 619 N N . THR A 1 78 ? 2.019 -7.458 6.415 1.00 98.62 78 THR A N 1
ATOM 620 C CA . THR A 1 78 ? 3.466 -7.200 6.519 1.00 98.62 78 THR A CA 1
ATOM 621 C C . THR A 1 78 ? 3.995 -6.622 5.209 1.00 98.62 78 THR A C 1
ATOM 623 O O . THR A 1 78 ? 3.323 -6.689 4.181 1.00 98.62 78 THR A O 1
ATOM 626 N N . SER A 1 79 ? 5.220 -6.092 5.201 1.00 98.19 79 SER A N 1
ATOM 627 C CA . SER A 1 79 ? 5.833 -5.456 4.023 1.00 98.19 79 SER A CA 1
ATOM 628 C C . SER A 1 79 ? 5.774 -6.302 2.743 1.00 98.19 79 SER A C 1
ATOM 630 O O . SER A 1 79 ? 5.511 -5.762 1.666 1.00 98.19 79 SER A O 1
ATOM 632 N N . ALA A 1 80 ? 5.930 -7.623 2.865 1.00 98.56 80 ALA A N 1
ATOM 633 C CA . ALA A 1 80 ? 5.849 -8.565 1.749 1.00 98.56 80 ALA A CA 1
ATOM 634 C C . ALA A 1 80 ? 4.472 -8.569 1.060 1.00 98.56 80 ALA A C 1
ATOM 636 O O . ALA A 1 80 ? 4.389 -8.821 -0.138 1.00 98.56 80 ALA A O 1
ATOM 637 N N . PHE A 1 81 ? 3.389 -8.214 1.767 1.00 98.81 81 PHE A N 1
ATOM 638 C CA . PHE A 1 81 ? 2.065 -8.095 1.154 1.00 98.81 81 PHE A CA 1
ATOM 639 C C . PHE A 1 81 ? 2.067 -7.102 -0.012 1.00 98.81 81 PHE A C 1
ATOM 641 O O . PHE A 1 81 ? 1.509 -7.404 -1.062 1.00 98.81 81 PHE A O 1
ATOM 648 N N . VAL A 1 82 ? 2.697 -5.933 0.136 1.00 98.56 82 VAL A N 1
ATOM 649 C CA . VAL A 1 82 ? 2.759 -4.952 -0.959 1.00 98.56 82 VAL A CA 1
ATOM 650 C C . VAL A 1 82 ? 3.995 -5.113 -1.831 1.00 98.56 82 VAL A C 1
ATOM 652 O O . VAL A 1 82 ? 3.898 -4.871 -3.033 1.00 98.56 82 VAL A O 1
ATOM 655 N N . GLY A 1 83 ? 5.132 -5.524 -1.263 1.00 98.56 83 GLY A N 1
ATOM 656 C CA . GLY A 1 83 ? 6.367 -5.777 -2.007 1.00 98.56 83 GLY A CA 1
ATOM 657 C C . GLY A 1 83 ? 6.183 -6.897 -3.027 1.00 98.56 83 GLY A C 1
ATOM 658 O O . GLY A 1 83 ? 6.069 -6.635 -4.225 1.00 98.56 83 GLY A O 1
ATOM 659 N N . ASP A 1 84 ? 6.054 -8.125 -2.539 1.00 98.75 84 ASP A N 1
ATOM 660 C CA . ASP A 1 84 ? 6.104 -9.336 -3.357 1.00 98.75 84 ASP A CA 1
ATOM 661 C C . ASP A 1 84 ? 4.913 -9.439 -4.319 1.00 98.75 84 ASP A C 1
ATOM 663 O O . ASP A 1 84 ? 5.088 -9.774 -5.491 1.00 98.75 84 ASP A O 1
ATOM 667 N N . ASN A 1 85 ? 3.695 -9.088 -3.882 1.00 98.81 85 ASN A N 1
ATOM 668 C CA . ASN A 1 85 ? 2.539 -9.094 -4.789 1.00 98.81 85 ASN A CA 1
ATOM 669 C C . ASN A 1 85 ? 2.690 -8.063 -5.917 1.00 98.81 85 ASN A C 1
ATOM 671 O O . ASN A 1 85 ? 2.266 -8.317 -7.045 1.00 98.81 85 ASN A O 1
ATOM 675 N N . THR A 1 86 ? 3.314 -6.910 -5.651 1.00 98.69 86 THR A N 1
ATOM 676 C CA . THR A 1 86 ? 3.586 -5.928 -6.710 1.00 98.69 86 THR A CA 1
ATOM 677 C C . THR A 1 86 ? 4.615 -6.452 -7.694 1.00 98.69 86 THR A C 1
ATOM 679 O O . THR A 1 86 ? 4.428 -6.280 -8.900 1.00 98.69 86 THR A O 1
ATOM 682 N N . ASP A 1 87 ? 5.656 -7.118 -7.200 1.00 98.62 87 ASP A N 1
ATOM 683 C CA . ASP A 1 87 ? 6.686 -7.719 -8.040 1.00 98.62 87 ASP A CA 1
ATOM 684 C C . ASP A 1 87 ? 6.089 -8.804 -8.944 1.00 98.62 87 ASP A C 1
ATOM 686 O O . ASP A 1 87 ? 6.292 -8.765 -10.158 1.00 98.62 87 ASP A O 1
ATOM 690 N N . ILE A 1 88 ? 5.253 -9.702 -8.408 1.00 98.62 88 ILE A N 1
ATOM 691 C CA . IL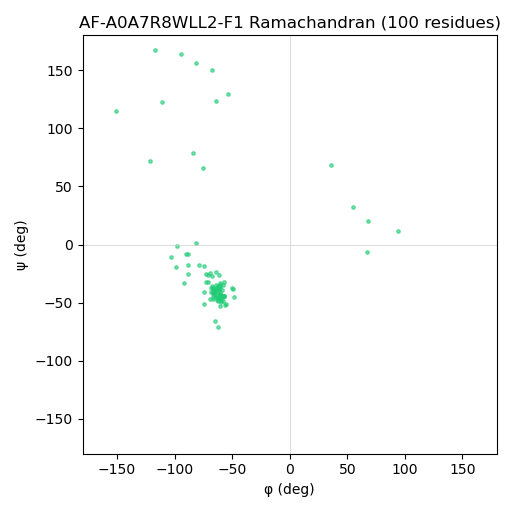E A 1 88 ? 4.566 -10.738 -9.200 1.00 98.62 88 ILE A CA 1
ATOM 692 C C . ILE A 1 88 ? 3.669 -10.115 -10.279 1.00 98.62 88 ILE A C 1
ATOM 694 O O . ILE A 1 88 ? 3.693 -10.553 -11.433 1.00 98.62 88 ILE A O 1
ATOM 698 N N . ILE A 1 89 ? 2.907 -9.065 -9.947 1.00 98.44 89 ILE A N 1
ATOM 699 C CA . ILE A 1 89 ? 2.073 -8.346 -10.924 1.00 98.44 89 ILE A CA 1
ATOM 700 C C . ILE A 1 89 ? 2.940 -7.756 -12.044 1.00 98.44 89 ILE A C 1
ATOM 702 O O . ILE A 1 89 ? 2.611 -7.900 -13.225 1.00 98.44 89 ILE A O 1
ATOM 706 N N . GLN A 1 90 ? 4.058 -7.112 -11.701 1.00 98.06 90 GLN A N 1
ATOM 707 C CA . GLN A 1 90 ? 4.970 -6.526 -12.685 1.00 98.06 90 GLN A CA 1
ATOM 708 C C . GLN A 1 90 ? 5.635 -7.594 -13.559 1.00 98.06 90 GLN A C 1
ATOM 710 O O . GLN A 1 90 ? 5.704 -7.426 -14.778 1.00 98.06 90 GLN A O 1
ATOM 715 N N . MET A 1 91 ? 6.063 -8.714 -12.973 1.00 98.44 91 MET A N 1
ATOM 716 C CA . MET A 1 91 ? 6.624 -9.852 -13.705 1.00 98.44 91 MET A CA 1
ATOM 717 C C . MET A 1 91 ? 5.606 -10.432 -14.691 1.00 98.44 91 MET A C 1
ATOM 719 O O . MET A 1 91 ? 5.931 -10.645 -15.859 1.00 98.44 91 MET A O 1
ATOM 723 N N . HIS A 1 92 ? 4.353 -10.618 -14.268 1.00 98.31 92 HIS A N 1
ATOM 724 C CA . HIS A 1 92 ? 3.281 -11.088 -15.144 1.00 98.31 92 HIS A CA 1
ATOM 725 C C . HIS A 1 92 ? 3.043 -10.135 -16.330 1.00 98.31 92 HIS A C 1
ATOM 727 O O . HIS A 1 92 ? 2.967 -10.567 -17.484 1.00 98.31 92 HIS A O 1
ATOM 733 N N . GLN A 1 93 ? 2.988 -8.825 -16.070 1.00 97.88 93 GLN A N 1
ATOM 734 C CA . GLN A 1 93 ? 2.849 -7.806 -17.116 1.00 97.88 93 GLN A CA 1
ATOM 735 C C . GLN A 1 93 ? 4.036 -7.816 -18.091 1.00 97.88 93 GLN A C 1
ATOM 737 O O . GLN A 1 93 ? 3.836 -7.742 -19.308 1.00 97.88 93 GLN A O 1
ATOM 742 N N . ALA A 1 94 ? 5.261 -7.953 -17.576 1.00 98.06 94 ALA A N 1
ATOM 743 C CA . ALA A 1 94 ? 6.475 -8.036 -18.379 1.00 98.06 94 ALA A CA 1
ATOM 744 C C . ALA A 1 94 ? 6.471 -9.270 -19.296 1.00 98.06 94 ALA A C 1
ATOM 746 O O . ALA A 1 94 ? 6.743 -9.141 -20.492 1.00 98.06 94 ALA A O 1
ATOM 747 N N . LEU A 1 95 ? 6.076 -10.441 -18.783 1.00 98.50 95 LEU A N 1
ATOM 748 C CA . LEU A 1 95 ? 5.920 -11.660 -19.586 1.00 98.50 95 LEU A CA 1
ATOM 749 C C . LEU A 1 95 ? 4.906 -11.470 -20.722 1.00 98.50 95 LEU A C 1
ATOM 751 O O . LEU A 1 95 ? 5.149 -11.907 -21.847 1.00 98.50 95 LEU A O 1
ATOM 755 N N . GLY A 1 96 ? 3.804 -10.757 -20.472 1.00 98.44 96 GLY A N 1
ATOM 756 C CA . GLY A 1 96 ? 2.832 -10.406 -21.509 1.00 98.44 96 GLY A CA 1
ATOM 757 C C . GLY A 1 96 ? 3.414 -9.527 -22.623 1.00 98.44 96 GLY A C 1
ATOM 758 O O . GLY A 1 96 ? 3.051 -9.690 -23.787 1.00 98.44 96 GLY A O 1
ATOM 759 N N . ILE A 1 97 ? 4.333 -8.612 -22.293 1.00 98.25 97 ILE A N 1
ATOM 760 C CA . ILE A 1 97 ? 5.053 -7.797 -23.286 1.00 98.25 97 ILE A CA 1
ATOM 761 C C . ILE A 1 97 ? 6.016 -8.665 -24.096 1.00 98.25 97 ILE A C 1
ATOM 763 O O . ILE A 1 97 ? 6.024 -8.561 -25.320 1.00 98.25 97 ILE A O 1
ATOM 767 N N . ILE A 1 98 ? 6.802 -9.518 -23.431 1.00 98.56 98 ILE A N 1
ATOM 768 C CA . ILE A 1 98 ? 7.768 -10.412 -24.087 1.00 98.56 98 ILE A CA 1
ATOM 769 C C . ILE A 1 98 ? 7.046 -11.342 -25.064 1.00 98.56 98 ILE A C 1
ATOM 771 O O . ILE A 1 98 ? 7.428 -11.411 -26.226 1.00 98.56 98 ILE A O 1
ATOM 775 N N . LYS A 1 99 ? 5.945 -11.969 -24.634 1.00 98.31 99 LYS A N 1
ATOM 776 C CA . LYS A 1 99 ? 5.142 -12.874 -25.468 1.00 98.31 99 LYS A CA 1
ATOM 777 C C . LYS A 1 99 ? 4.629 -12.228 -26.760 1.00 98.31 99 LYS A C 1
ATOM 779 O O . LYS A 1 99 ? 4.470 -12.931 -27.741 1.00 98.31 99 LYS A O 1
ATOM 784 N N . ARG A 1 100 ? 4.335 -10.922 -26.766 1.00 98.19 100 ARG A N 1
ATOM 785 C CA . ARG A 1 100 ? 3.876 -10.206 -27.976 1.00 98.19 100 ARG A CA 1
ATOM 786 C C . ARG A 1 100 ? 5.003 -9.852 -28.947 1.00 98.19 100 ARG A C 1
ATOM 788 O O . ARG A 1 100 ? 4.714 -9.452 -30.069 1.00 98.19 100 ARG A O 1
ATOM 795 N N . LYS A 1 101 ? 6.250 -9.870 -28.477 1.00 96.75 101 LYS A N 1
ATOM 796 C CA . LYS A 1 101 ? 7.438 -9.508 -29.261 1.00 96.75 101 LYS A CA 1
ATOM 797 C C . LYS A 1 101 ? 8.173 -10.726 -29.822 1.00 96.75 101 LYS A C 1
ATOM 799 O O . LYS A 1 101 ? 8.980 -10.543 -30.728 1.00 96.75 101 LYS A O 1
ATOM 804 N N . LEU A 1 102 ? 7.938 -11.903 -29.243 1.00 92.88 102 LEU A N 1
ATOM 805 C CA . LEU A 1 102 ? 8.301 -13.204 -29.808 1.00 92.88 102 LEU A CA 1
ATOM 806 C C . LEU A 1 102 ? 7.288 -13.597 -30.886 1.00 92.88 102 LEU A C 1
ATOM 808 O O . LEU A 1 102 ? 7.732 -14.207 -31.879 1.00 92.88 102 LEU A O 1
#

Organism: NCBI:txid163714

Nearest PDB structures (foldseek):
  5nx8-assembly1_B  TM=9.986E-01  e=4.897E-08  Homo sapiens neanderthalensis
  5nx9-assembly1_C  TM=1.003E+00  e=6.396E-08  Homo sapiens neanderthalensis
  5nx8-assembly1_C  TM=9.961E-01  e=6.064E-08  Homo sapiens neanderthalensis
  5nx8-assembly1_D  TM=9.977E-01  e=1.034E-07  Homo sapiens neanderthalensis
  2j91-assembly1_C  TM=1.001E+00  e=1.425E-07  Homo sapiens

Secondary structure (DSSP, 8-state):
-HHHHHHHHHHHHHHHHHHTT-S--HHHHHHHHHHTT---HHHHHHHHHHHS-HHHHHHHHHHHH-TTTTTTTTTT--HHHHHHHHHHHHHHHHHHHHHHH-

InterPro domains:
  IPR008948 L-Aspartase-like [SSF48557] (3-101)